Protein AF-A0A0C2F937-F1 (afdb_monomer_lite)

Organism: NCBI:txid51022

Sequence (168 aa):
MLGRSLNRLKWLALILLTGGVALVQMPAGGASKASASADTSDSIVGLLAVLAACFSSGFAGVYFEKILKTTNVSLWMRNLQLAFFSIFGGFLMCWLYDWQAIERDGFLQGYNTIIWIVVALQAYGGLVIALVVKYADNILKGFAVSLSIILSSFISWWFLADFTPSLW

Secondary structure (DSSP, 8-state):
---PPPPHHHHHHHHHHHHHHHHHTS--S------S---HHHHHHHHHHHHHHHHHHHHHHHHHHHHHHH--S-HHHHHHHHHHHHHHHHHHHHHHHHHHHHHHH-TTTT--HHHHHHHHHHHHHHHHHHHHHHHS-HHHHHHHHHHHHHHHHHHIIIII-----TT-

pLDDT: mean 81.18, std 12.81, range [41.47, 95.69]

Structure (mmCIF, N/CA/C/O backbone):
data_AF-A0A0C2F937-F1
#
_entry.id   AF-A0A0C2F937-F1
#
loop_
_atom_site.group_PDB
_atom_site.id
_atom_site.type_symbol
_atom_site.label_atom_id
_atom_site.label_alt_id
_atom_site.label_comp_id
_atom_site.label_asym_id
_atom_site.label_entity_id
_atom_site.label_seq_id
_atom_site.pdbx_PDB_ins_code
_atom_site.Cartn_x
_atom_site.Cartn_y
_atom_site.Cartn_z
_atom_site.occupancy
_atom_site.B_iso_or_equiv
_atom_site.auth_seq_id
_atom_site.auth_comp_id
_atom_site.auth_asym_id
_atom_site.auth_atom_id
_atom_site.pdbx_PDB_model_num
ATOM 1 N N . MET A 1 1 ? -19.151 1.088 8.634 1.00 58.97 1 MET A N 1
ATOM 2 C CA . MET A 1 1 ? -18.616 -0.296 8.619 1.00 58.97 1 MET A CA 1
ATOM 3 C C . MET A 1 1 ? -17.842 -0.706 9.882 1.00 58.97 1 MET A C 1
ATOM 5 O O . MET A 1 1 ? -17.921 -1.883 10.204 1.00 58.97 1 MET A O 1
ATOM 9 N N . LEU A 1 2 ? -17.161 0.201 10.612 1.00 61.75 2 LEU A N 1
ATOM 10 C CA . LEU A 1 2 ? -16.486 -0.101 11.900 1.00 61.75 2 LEU A CA 1
ATOM 11 C C . LEU A 1 2 ? -17.161 0.485 13.166 1.00 61.75 2 LEU A C 1
ATOM 13 O O . LEU A 1 2 ? -16.649 0.306 14.263 1.00 61.75 2 LEU A O 1
ATOM 17 N N . GLY A 1 3 ? -18.287 1.199 13.042 1.00 54.94 3 GLY A N 1
ATOM 18 C CA . GLY A 1 3 ? -19.044 1.715 14.198 1.00 54.94 3 GLY A CA 1
ATOM 19 C C . GLY A 1 3 ? -18.367 2.833 15.006 1.00 54.94 3 GLY A C 1
ATOM 20 O O . GLY A 1 3 ? -18.871 3.204 16.058 1.00 54.94 3 GLY A O 1
ATOM 21 N N . ARG A 1 4 ? -17.240 3.391 14.542 1.00 66.94 4 ARG A N 1
ATOM 22 C CA . ARG A 1 4 ? -16.541 4.478 15.243 1.00 66.94 4 ARG A CA 1
ATOM 23 C C . ARG A 1 4 ? -17.138 5.846 14.924 1.00 66.94 4 ARG A C 1
ATOM 25 O O . ARG A 1 4 ? -17.247 6.212 13.755 1.00 66.94 4 ARG A O 1
ATOM 32 N N . SER A 1 5 ? -17.443 6.622 15.962 1.00 67.81 5 SER A N 1
ATOM 33 C CA . SER A 1 5 ? -17.784 8.039 15.840 1.00 67.81 5 SER A CA 1
ATOM 34 C C . SER A 1 5 ? -16.509 8.890 15.769 1.00 67.81 5 SER A C 1
ATOM 36 O O . SER A 1 5 ? -15.561 8.720 16.541 1.00 67.81 5 SER A O 1
ATOM 38 N N . LEU A 1 6 ? -16.454 9.801 14.798 1.00 73.38 6 LEU A N 1
ATOM 39 C CA . LEU A 1 6 ? -15.352 10.749 14.644 1.00 73.38 6 LEU A CA 1
ATOM 40 C C . LEU A 1 6 ? -15.743 12.079 15.289 1.00 73.38 6 LEU A C 1
ATOM 42 O O . LEU A 1 6 ? -16.748 12.683 14.924 1.00 73.38 6 LEU A O 1
ATOM 46 N N . ASN A 1 7 ? -14.937 12.535 16.249 1.00 84.75 7 ASN A N 1
ATOM 47 C CA . ASN A 1 7 ? -15.103 13.846 16.874 1.00 84.75 7 ASN A CA 1
ATOM 48 C C . ASN A 1 7 ? -14.873 14.969 15.837 1.00 84.75 7 ASN A C 1
ATOM 50 O O . ASN A 1 7 ? -14.085 14.792 14.907 1.00 84.75 7 ASN A O 1
ATOM 54 N N . ARG A 1 8 ? -15.497 16.141 16.014 1.00 81.38 8 ARG A N 1
ATOM 55 C CA . ARG A 1 8 ? -15.391 17.293 15.092 1.00 81.38 8 ARG A CA 1
ATOM 56 C C . ARG A 1 8 ? -13.940 17.733 14.855 1.00 81.38 8 ARG A C 1
ATOM 58 O O . ARG A 1 8 ? -13.569 18.054 13.733 1.00 81.38 8 ARG A O 1
ATOM 65 N N . LEU A 1 9 ? -13.094 17.631 15.880 1.00 81.56 9 LEU A N 1
ATOM 66 C CA . LEU A 1 9 ? -11.646 17.856 15.781 1.00 81.56 9 LEU A CA 1
ATOM 67 C C . LEU A 1 9 ? -10.932 16.865 14.845 1.00 81.56 9 LEU A C 1
ATOM 69 O O . LEU A 1 9 ? -10.034 17.260 14.112 1.00 81.56 9 LEU A O 1
ATOM 73 N N . LYS A 1 10 ? -11.343 15.590 14.822 1.00 79.38 10 LYS A N 1
ATOM 74 C CA . LYS A 1 10 ? -10.764 14.580 13.916 1.00 79.38 10 LYS A CA 1
ATOM 75 C C . LYS A 1 10 ? -11.155 14.847 12.462 1.00 79.38 10 LYS A C 1
ATOM 77 O O . LYS A 1 10 ? -10.343 14.636 11.570 1.00 79.38 10 LYS A O 1
ATOM 82 N N . TRP A 1 11 ? -12.372 15.342 12.239 1.00 84.81 11 TRP A N 1
ATOM 83 C CA . TRP A 1 11 ? -12.826 15.792 10.922 1.00 84.81 11 TRP A CA 1
ATOM 84 C C . TRP A 1 11 ? -12.030 16.996 10.417 1.00 84.81 11 TRP A C 1
ATOM 86 O O . TRP A 1 11 ? -11.560 16.972 9.283 1.00 84.81 11 TRP A O 1
ATOM 96 N N . LEU A 1 12 ? -11.809 18.004 11.268 1.00 85.25 12 LEU A N 1
ATOM 97 C CA . LEU A 1 12 ? -10.959 19.148 10.924 1.00 85.25 12 LEU A CA 1
ATOM 98 C C . LEU A 1 12 ? -9.522 18.716 10.610 1.00 85.25 12 LEU A C 1
ATOM 100 O O . LEU A 1 12 ? -8.975 19.131 9.593 1.00 85.25 12 LEU A O 1
ATOM 104 N N . ALA A 1 13 ? -8.936 17.835 11.427 1.00 83.12 13 ALA A N 1
ATOM 105 C CA . ALA A 1 13 ? -7.596 17.303 11.183 1.00 83.12 13 ALA A CA 1
ATOM 106 C C . ALA A 1 13 ? -7.496 16.551 9.844 1.00 83.12 13 ALA A C 1
ATOM 108 O O . ALA A 1 13 ? -6.485 16.662 9.159 1.00 83.12 13 ALA A O 1
ATOM 109 N N . LEU A 1 14 ? -8.540 15.817 9.447 1.00 83.56 14 LEU A N 1
ATOM 110 C CA . LEU A 1 14 ? -8.572 15.091 8.176 1.00 83.56 14 LEU A CA 1
A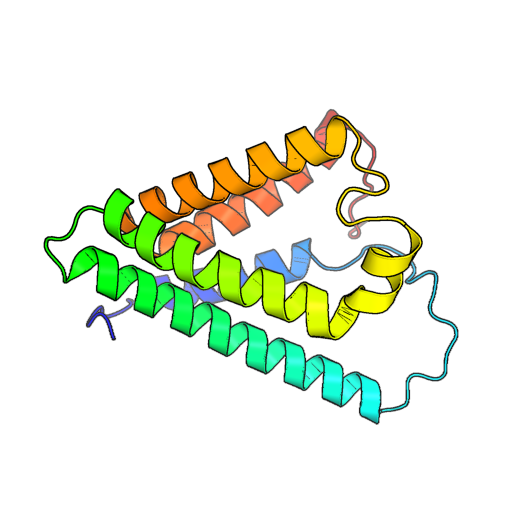TOM 111 C C . LEU A 1 14 ? -8.642 16.037 6.968 1.00 83.56 14 LEU A C 1
ATOM 113 O O . LEU A 1 14 ? -7.937 15.827 5.981 1.00 83.56 14 LEU A O 1
ATOM 117 N N . ILE A 1 15 ? -9.463 17.088 7.049 1.00 86.94 15 ILE A N 1
ATOM 118 C CA . ILE A 1 15 ? -9.557 18.114 5.999 1.00 86.94 15 ILE A CA 1
ATOM 119 C C . ILE A 1 15 ? -8.223 18.852 5.871 1.00 86.94 15 ILE A C 1
ATOM 121 O O . ILE A 1 15 ? -7.703 18.988 4.766 1.00 86.94 15 ILE A O 1
ATOM 125 N N . LEU A 1 16 ? -7.638 19.261 7.001 1.00 85.62 16 LEU A N 1
ATOM 126 C CA . LEU A 1 16 ? -6.340 19.931 7.033 1.00 85.62 16 LEU A CA 1
ATOM 127 C C . LEU A 1 16 ? -5.233 19.046 6.444 1.00 85.62 16 LEU A C 1
ATOM 129 O O . LEU A 1 16 ? -4.440 19.522 5.639 1.00 85.62 16 LEU A O 1
ATOM 133 N N . LEU A 1 17 ? -5.209 17.754 6.792 1.00 82.69 17 LEU A N 1
ATOM 134 C CA . LEU A 1 17 ? -4.266 16.785 6.232 1.00 82.69 17 LEU A CA 1
ATOM 135 C C . LEU A 1 17 ? -4.417 16.670 4.713 1.00 82.69 17 LEU A C 1
ATOM 137 O O . LEU A 1 17 ? -3.424 16.677 3.994 1.00 82.69 17 LEU A O 1
ATOM 141 N N . THR A 1 18 ? -5.657 16.571 4.234 1.00 84.75 18 THR A N 1
ATOM 142 C CA . THR A 1 18 ? -5.957 16.452 2.801 1.00 84.75 18 THR A CA 1
ATOM 143 C C . THR A 1 18 ? -5.480 17.691 2.048 1.00 84.75 18 THR A C 1
ATOM 145 O O . THR A 1 18 ? -4.802 17.561 1.033 1.00 84.75 18 THR A O 1
ATOM 148 N N . GLY A 1 19 ? -5.759 18.884 2.584 1.00 84.88 19 GLY A N 1
ATOM 149 C CA . GLY A 1 19 ? -5.250 20.142 2.042 1.00 84.88 19 GLY A CA 1
ATOM 150 C C . GLY A 1 19 ? -3.721 20.192 2.036 1.00 84.88 19 GLY A C 1
ATOM 151 O O . GLY A 1 19 ? -3.130 20.500 1.009 1.00 84.88 19 GLY A O 1
ATOM 152 N N . GLY A 1 20 ? -3.072 19.813 3.140 1.00 81.75 20 GLY A N 1
ATOM 153 C CA . GLY A 1 20 ? -1.611 19.789 3.245 1.00 81.75 20 GLY A CA 1
ATOM 154 C C . GLY A 1 20 ? -0.944 18.849 2.236 1.00 81.75 20 GLY A C 1
ATOM 155 O O . GLY A 1 20 ? 0.019 19.236 1.582 1.00 81.75 20 GLY A O 1
ATOM 156 N N . VAL A 1 21 ? -1.481 17.640 2.049 1.00 82.00 21 VAL A N 1
ATOM 157 C CA . VAL A 1 21 ? -0.975 16.695 1.038 1.00 82.00 21 VAL A CA 1
ATOM 158 C C . VAL A 1 21 ? -1.204 17.227 -0.373 1.00 82.00 21 VAL A C 1
ATOM 160 O O . VAL A 1 21 ? -0.303 17.135 -1.200 1.00 82.00 21 VAL A O 1
ATOM 163 N N . ALA A 1 22 ? -2.373 17.808 -0.655 1.00 84.06 22 ALA A N 1
ATOM 164 C CA . ALA A 1 22 ? -2.647 18.408 -1.957 1.00 84.06 22 ALA A CA 1
ATOM 165 C C . ALA A 1 22 ? -1.662 19.544 -2.274 1.00 84.06 22 ALA A C 1
ATOM 167 O O . ALA A 1 22 ? -1.159 19.609 -3.390 1.00 84.06 22 ALA A O 1
ATOM 168 N N . LEU A 1 23 ? -1.335 20.386 -1.286 1.00 81.00 23 LEU A N 1
ATOM 169 C CA . LEU A 1 23 ? -0.346 21.455 -1.434 1.00 81.00 23 LEU A CA 1
ATOM 170 C C . LEU A 1 23 ? 1.060 20.915 -1.727 1.00 81.00 23 LEU A C 1
ATOM 172 O O . LEU A 1 23 ? 1.728 21.426 -2.618 1.00 81.00 23 LEU A O 1
ATOM 176 N N . VAL A 1 24 ? 1.499 19.876 -1.011 1.00 78.81 24 VAL A N 1
ATOM 177 C CA . VAL A 1 24 ? 2.843 19.291 -1.187 1.00 78.81 24 VAL A CA 1
ATOM 178 C C . VAL A 1 24 ? 2.978 18.526 -2.502 1.00 78.81 24 VAL A C 1
ATOM 180 O O . VAL A 1 24 ? 4.051 18.515 -3.094 1.00 78.81 24 VAL A O 1
ATOM 183 N N . GLN A 1 25 ? 1.904 17.896 -2.978 1.00 78.06 25 GLN A N 1
ATOM 184 C CA . GLN A 1 25 ? 1.930 17.122 -4.221 1.00 78.06 25 GLN A CA 1
ATOM 185 C C . GLN A 1 25 ? 1.649 17.956 -5.478 1.00 78.06 25 GLN A C 1
ATOM 187 O O . GLN A 1 25 ? 1.586 17.389 -6.569 1.00 78.06 25 GLN A O 1
ATOM 192 N N . MET A 1 26 ? 1.485 19.279 -5.361 1.00 79.00 26 MET A N 1
ATOM 193 C CA . MET A 1 26 ? 1.393 20.144 -6.536 1.00 79.00 26 MET A CA 1
ATOM 194 C C . MET A 1 26 ? 2.750 20.209 -7.261 1.00 79.00 26 MET A C 1
ATOM 196 O O . MET A 1 26 ? 3.743 20.614 -6.653 1.00 79.00 26 MET A O 1
ATOM 200 N N . PRO A 1 27 ? 2.820 19.850 -8.557 1.00 72.50 27 PRO A N 1
ATOM 201 C CA . PRO A 1 27 ? 4.054 19.959 -9.332 1.00 72.50 27 PRO A CA 1
ATOM 202 C C . PRO A 1 27 ? 4.519 21.422 -9.454 1.00 72.50 27 PRO A C 1
ATOM 204 O O . PRO A 1 27 ? 3.723 22.297 -9.784 1.00 72.50 27 PRO A O 1
ATOM 207 N N . ALA A 1 28 ? 5.811 21.682 -9.221 1.00 60.69 28 ALA A N 1
ATOM 208 C CA . ALA A 1 28 ? 6.403 23.028 -9.170 1.00 60.69 28 ALA A CA 1
ATOM 209 C C . ALA A 1 28 ? 6.813 23.629 -10.530 1.00 60.69 28 ALA A C 1
ATOM 211 O O . ALA A 1 28 ? 7.163 24.803 -10.598 1.00 60.69 28 ALA A O 1
ATOM 212 N N . GLY A 1 29 ? 6.804 22.865 -11.623 1.00 51.09 29 GLY A N 1
ATOM 213 C CA . GLY A 1 29 ? 7.319 23.363 -12.895 1.00 51.09 29 GLY A CA 1
ATOM 214 C C . GLY A 1 29 ? 6.947 22.481 -14.075 1.00 51.09 29 GLY A C 1
ATOM 215 O O . GLY A 1 29 ? 7.068 21.264 -13.998 1.00 51.09 29 GLY A O 1
ATOM 216 N N . GLY A 1 30 ? 6.479 23.142 -15.140 1.00 48.97 30 GLY A N 1
ATOM 217 C CA . GLY A 1 30 ? 6.331 22.664 -16.515 1.00 48.97 30 GLY A CA 1
ATOM 218 C C . GLY A 1 30 ? 6.039 21.179 -16.697 1.00 48.97 30 GLY A C 1
ATOM 219 O O . GLY A 1 30 ? 6.965 20.374 -16.779 1.00 48.97 30 GLY A O 1
ATOM 220 N N . ALA A 1 31 ? 4.761 20.854 -16.907 1.00 48.62 31 ALA A N 1
ATOM 221 C CA . ALA A 1 31 ? 4.337 19.626 -17.567 1.00 48.62 31 ALA A CA 1
ATOM 222 C C . ALA A 1 31 ? 4.997 19.541 -18.957 1.00 48.62 31 ALA A C 1
ATOM 224 O O . ALA A 1 31 ? 4.439 19.947 -19.974 1.00 48.62 31 ALA A O 1
ATOM 225 N N . SER A 1 32 ? 6.234 19.062 -19.003 1.00 49.34 32 SER A N 1
ATOM 226 C CA . SER A 1 32 ? 6.919 18.761 -20.242 1.00 49.34 32 SER A CA 1
ATOM 227 C C . SER A 1 32 ? 6.515 17.348 -20.648 1.00 49.34 32 SER A C 1
ATOM 229 O O . SER A 1 32 ? 6.938 16.363 -20.053 1.00 49.34 32 SER A O 1
ATOM 231 N N . LYS A 1 33 ? 5.702 17.319 -21.715 1.00 47.69 33 LYS A N 1
ATOM 232 C CA . LYS A 1 33 ? 5.225 16.185 -22.530 1.00 47.69 33 LYS A CA 1
ATOM 233 C C . LYS A 1 33 ? 3.883 15.552 -22.134 1.00 47.69 33 LYS A C 1
ATOM 235 O O . LYS A 1 33 ? 3.830 14.474 -21.559 1.00 47.69 33 LYS A O 1
ATOM 240 N N . ALA A 1 34 ? 2.816 16.133 -22.678 1.00 42.72 34 ALA A N 1
ATOM 241 C CA . ALA A 1 34 ? 2.116 15.490 -23.791 1.00 42.72 34 ALA A CA 1
ATOM 242 C C . ALA A 1 34 ? 1.551 16.572 -24.721 1.00 42.72 34 ALA A C 1
ATOM 244 O O . ALA A 1 34 ? 0.557 17.229 -24.428 1.00 42.72 34 ALA A O 1
ATOM 245 N N . SER A 1 35 ? 2.230 16.776 -25.846 1.00 48.69 35 SER A N 1
ATOM 246 C CA . SER A 1 35 ? 1.681 17.465 -27.006 1.00 48.69 35 SER A CA 1
ATOM 247 C C . SER A 1 35 ? 0.634 16.540 -27.626 1.00 48.69 35 SER A C 1
ATOM 249 O O . SER A 1 35 ? 0.955 15.708 -28.465 1.00 48.69 35 SER A O 1
ATOM 251 N N . ALA A 1 36 ? -0.601 16.635 -27.167 1.00 46.69 36 ALA A N 1
ATOM 252 C CA . ALA A 1 36 ? -1.776 16.154 -27.870 1.00 46.69 36 ALA A CA 1
ATOM 253 C C . ALA A 1 36 ? -2.939 16.969 -27.321 1.00 46.69 36 ALA A C 1
ATOM 255 O O . ALA A 1 36 ? -3.024 17.188 -26.116 1.00 46.69 36 ALA A O 1
ATOM 256 N N . SER A 1 37 ? -3.778 17.484 -28.206 1.00 47.53 37 SER A N 1
ATOM 257 C CA . SER A 1 37 ? -5.075 18.063 -27.877 1.00 47.53 37 SER A CA 1
ATOM 258 C C . SER A 1 37 ? -5.776 17.205 -26.822 1.00 47.53 37 SER A C 1
ATOM 260 O O . SER A 1 37 ? -6.270 16.129 -27.142 1.00 47.53 37 SER A O 1
ATOM 262 N N . ALA A 1 38 ? -5.766 17.647 -25.562 1.00 56.12 38 ALA A N 1
ATOM 263 C CA . ALA A 1 38 ? -6.531 17.015 -24.502 1.0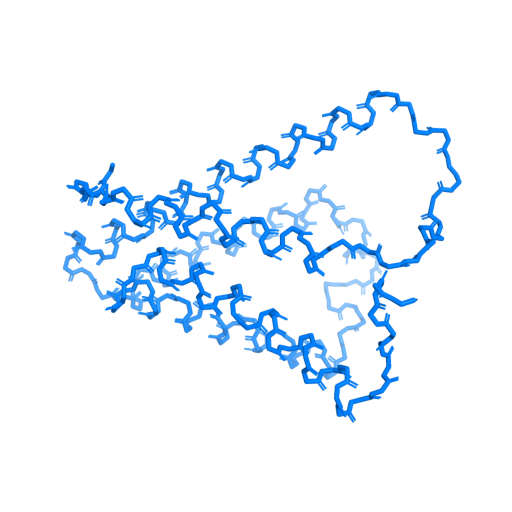0 56.12 38 ALA A CA 1
ATOM 264 C C . ALA A 1 38 ? -8.002 17.307 -24.795 1.00 56.12 38 ALA A C 1
ATOM 266 O O . ALA A 1 38 ? -8.532 18.348 -24.398 1.00 56.12 38 ALA A O 1
ATOM 267 N N . ASP A 1 39 ? -8.641 16.422 -25.555 1.00 60.72 39 ASP A N 1
ATOM 268 C CA . ASP A 1 39 ? -10.081 16.453 -25.725 1.00 60.72 39 ASP A CA 1
ATOM 269 C C . ASP A 1 39 ? -10.717 16.396 -24.333 1.00 60.72 39 ASP A C 1
ATOM 271 O O . ASP A 1 39 ? -10.286 15.649 -23.451 1.00 60.72 39 ASP A O 1
ATOM 275 N N . THR A 1 40 ? -11.750 17.209 -24.105 1.00 68.31 40 THR A N 1
ATOM 276 C CA . THR A 1 40 ? -12.453 17.286 -22.810 1.00 68.31 40 THR A CA 1
ATOM 277 C C . THR A 1 40 ? -12.873 15.898 -22.299 1.00 68.31 40 THR A C 1
ATOM 279 O O . THR A 1 40 ? -12.893 15.661 -21.090 1.00 68.31 40 THR A O 1
ATOM 282 N N . SER A 1 41 ? -13.123 14.959 -23.216 1.00 69.81 41 SER A N 1
ATOM 283 C CA . SER A 1 41 ? -13.398 13.548 -22.945 1.00 69.81 41 SER A CA 1
ATOM 284 C C . SER A 1 41 ? -12.296 12.846 -22.140 1.00 69.81 41 SER A C 1
ATOM 286 O O . SER A 1 41 ? -12.615 12.194 -21.147 1.00 69.81 41 SER A O 1
ATOM 288 N N . ASP A 1 42 ? -11.017 13.022 -22.479 1.00 81.12 42 ASP A N 1
ATOM 289 C CA . ASP A 1 42 ? -9.905 12.333 -21.801 1.00 81.12 42 ASP A CA 1
ATOM 290 C C . ASP A 1 42 ? -9.710 12.844 -20.369 1.00 81.12 42 ASP A C 1
ATOM 292 O O . ASP A 1 42 ? -9.412 12.079 -19.448 1.00 81.12 42 ASP A O 1
ATOM 296 N N . SER A 1 43 ? -9.973 14.135 -20.148 1.00 84.50 43 SER A N 1
ATOM 297 C CA . SER A 1 43 ? -9.929 14.739 -18.812 1.00 84.50 43 SER A CA 1
ATOM 298 C C . SER A 1 43 ? -11.075 14.248 -17.919 1.00 84.50 43 SER A C 1
ATOM 300 O O . SER A 1 43 ? -10.868 13.992 -16.732 1.00 84.50 43 SER A O 1
ATOM 302 N N . ILE A 1 44 ? -12.279 14.066 -18.478 1.00 89.06 44 ILE A N 1
ATOM 303 C CA . ILE A 1 44 ? -13.426 13.502 -17.748 1.00 89.06 44 ILE A CA 1
ATOM 304 C C . ILE A 1 44 ? -13.178 12.028 -17.411 1.00 89.06 44 ILE A C 1
ATOM 306 O O . ILE A 1 44 ? -13.451 11.611 -16.284 1.00 89.06 44 ILE A O 1
ATOM 310 N N . VAL A 1 45 ? -12.623 11.244 -18.342 1.00 89.81 45 VAL A N 1
ATOM 311 C CA . VAL A 1 45 ? -12.267 9.836 -18.098 1.00 89.81 45 VAL A CA 1
ATOM 312 C C . VAL A 1 45 ? -11.209 9.730 -17.000 1.00 89.81 45 VAL A C 1
ATOM 314 O O . VAL A 1 45 ? -11.379 8.938 -16.073 1.00 89.81 45 VAL A O 1
ATOM 317 N N . GLY A 1 46 ? -10.171 10.572 -17.039 1.00 89.44 46 GLY A N 1
ATOM 318 C CA . GLY A 1 46 ? -9.166 10.650 -15.979 1.00 89.44 46 GLY A CA 1
ATOM 319 C C . GLY A 1 46 ? -9.773 10.997 -14.617 1.00 89.44 46 GLY A C 1
ATOM 320 O O . GLY A 1 46 ? -9.504 10.313 -13.629 1.00 89.44 46 GLY A O 1
ATOM 321 N N . LEU A 1 47 ? -10.658 11.999 -14.553 1.00 88.88 47 LEU A N 1
ATOM 322 C CA . LEU A 1 47 ? -11.338 12.381 -13.312 1.00 88.88 47 LEU A CA 1
ATOM 323 C C . LEU A 1 47 ? -12.210 11.244 -12.759 1.00 88.88 47 LEU A C 1
ATOM 325 O O . LEU A 1 47 ? -12.149 10.944 -11.566 1.00 88.88 47 LEU A O 1
ATOM 329 N N . LEU A 1 48 ? -13.001 10.588 -13.613 1.00 92.62 48 LEU A N 1
ATOM 330 C CA . LEU A 1 48 ? -13.834 9.452 -13.218 1.00 92.62 48 LEU A CA 1
ATOM 331 C C . LEU A 1 48 ? -12.988 8.271 -12.731 1.00 92.62 48 LEU A C 1
ATOM 333 O O . LEU A 1 48 ? -13.334 7.657 -11.721 1.00 92.62 48 LEU A O 1
ATOM 337 N N . ALA A 1 49 ? -11.865 7.986 -13.393 1.00 91.38 49 ALA A N 1
ATOM 338 C CA . ALA A 1 49 ? -10.931 6.946 -12.976 1.00 91.38 49 ALA A CA 1
ATOM 339 C C . ALA A 1 49 ? -10.334 7.242 -11.591 1.00 91.38 49 ALA A C 1
ATOM 341 O O . ALA A 1 49 ? -10.308 6.358 -10.733 1.00 91.38 49 ALA A O 1
ATOM 342 N N . VAL A 1 50 ? -9.925 8.490 -11.334 1.00 89.94 50 VAL A N 1
ATOM 343 C CA . VAL A 1 50 ? -9.406 8.919 -10.025 1.00 89.94 50 VAL A CA 1
ATOM 344 C C . VAL A 1 50 ? -10.482 8.799 -8.947 1.00 89.94 50 VAL A C 1
ATOM 346 O O . VAL A 1 50 ? -10.218 8.232 -7.890 1.00 89.94 50 VAL A O 1
ATOM 349 N N . LEU A 1 51 ? -11.710 9.258 -9.210 1.00 91.25 51 LEU A N 1
ATOM 350 C CA . LEU A 1 51 ? -12.820 9.126 -8.261 1.00 91.25 51 LEU A CA 1
ATOM 351 C C . LEU A 1 51 ? -13.108 7.655 -7.937 1.00 91.25 51 LEU A C 1
ATOM 353 O O . LEU A 1 51 ? -13.192 7.291 -6.761 1.00 91.25 51 LEU A O 1
ATOM 357 N N . ALA A 1 52 ? -13.201 6.798 -8.956 1.00 92.62 52 ALA A N 1
ATOM 358 C CA . ALA A 1 52 ? -13.401 5.363 -8.777 1.00 92.62 52 ALA A CA 1
ATOM 359 C C . ALA A 1 52 ? -12.263 4.727 -7.959 1.00 92.62 52 ALA A C 1
ATOM 361 O O . ALA A 1 52 ? -12.524 3.959 -7.028 1.00 92.62 52 ALA A O 1
ATOM 362 N N . ALA A 1 53 ? -11.010 5.096 -8.239 1.00 90.12 53 ALA A N 1
ATOM 363 C CA . ALA A 1 53 ? -9.846 4.641 -7.487 1.00 90.12 53 ALA A CA 1
ATOM 364 C C . ALA A 1 53 ? -9.880 5.111 -6.022 1.00 90.12 53 ALA A C 1
ATOM 366 O O . ALA A 1 53 ? -9.615 4.315 -5.119 1.00 90.12 53 ALA A O 1
ATOM 367 N N . CYS A 1 54 ? -10.264 6.364 -5.754 1.00 89.00 54 CYS A N 1
ATOM 368 C CA . CYS A 1 54 ? -10.396 6.905 -4.400 1.00 89.00 54 CYS A CA 1
ATOM 369 C C . CYS A 1 54 ? -11.462 6.160 -3.585 1.00 89.00 54 CYS A C 1
ATOM 371 O O . CYS A 1 54 ? -11.194 5.753 -2.450 1.00 89.00 54 CYS A O 1
ATOM 373 N N . PHE A 1 55 ? -12.648 5.934 -4.161 1.00 91.00 55 PHE A N 1
ATOM 374 C CA . PHE A 1 55 ? -13.711 5.175 -3.497 1.00 91.00 55 PHE A CA 1
ATOM 375 C C . PHE A 1 55 ? -13.304 3.720 -3.251 1.00 91.00 55 PHE A C 1
ATOM 377 O O . PHE A 1 55 ? -13.466 3.221 -2.135 1.00 91.00 55 PHE A O 1
ATOM 384 N N . SER A 1 56 ? -12.730 3.059 -4.261 1.00 91.62 56 SER A N 1
ATOM 385 C CA . SER A 1 56 ? -12.259 1.675 -4.160 1.00 91.62 56 SER A CA 1
ATOM 386 C C . SER A 1 56 ? -11.179 1.522 -3.085 1.00 91.62 56 SER A C 1
ATOM 388 O O . SER A 1 56 ? -11.297 0.672 -2.203 1.00 91.62 56 SER A O 1
ATOM 390 N N . SER A 1 57 ? -10.178 2.406 -3.075 1.00 87.62 57 SER A N 1
ATOM 391 C CA . SER A 1 57 ? -9.083 2.398 -2.097 1.00 87.62 57 SER A CA 1
ATOM 392 C C . SER A 1 57 ? -9.581 2.625 -0.665 1.00 87.62 57 SER A C 1
ATOM 394 O O . SER A 1 57 ? -9.235 1.871 0.251 1.00 87.62 57 SER A O 1
ATOM 396 N N . GLY A 1 58 ? -10.463 3.613 -0.465 1.00 86.31 58 GLY A N 1
ATOM 397 C CA . GLY A 1 58 ? -11.067 3.892 0.838 1.00 86.31 58 GLY A CA 1
ATOM 398 C C . GLY A 1 58 ? -11.901 2.720 1.359 1.00 86.31 58 GLY A C 1
ATOM 399 O O . GLY A 1 58 ? -11.757 2.318 2.518 1.00 86.31 58 GLY A O 1
ATOM 400 N N . PHE A 1 59 ? -12.733 2.126 0.499 1.00 88.12 59 PHE A N 1
ATOM 401 C CA . PHE A 1 59 ? -13.547 0.964 0.849 1.00 88.12 59 PHE A CA 1
ATOM 402 C C . PHE A 1 59 ? -12.691 -0.270 1.158 1.00 88.12 59 PHE A C 1
ATOM 404 O O . PHE A 1 59 ? -12.875 -0.888 2.209 1.00 88.12 59 PHE A O 1
ATOM 411 N N . ALA A 1 60 ? -11.722 -0.597 0.299 1.00 87.88 60 ALA A N 1
ATOM 412 C CA . ALA A 1 60 ? -10.828 -1.737 0.473 1.00 87.88 60 ALA A CA 1
ATOM 413 C C . ALA A 1 60 ? -10.026 -1.636 1.778 1.00 87.88 60 ALA A C 1
ATOM 415 O O . ALA A 1 60 ? -9.931 -2.618 2.513 1.00 87.88 60 ALA A O 1
ATOM 416 N N . GLY A 1 61 ? -9.519 -0.447 2.122 1.00 85.31 61 GLY A N 1
ATOM 417 C CA . GLY A 1 61 ? -8.797 -0.219 3.377 1.00 85.31 61 GLY A CA 1
ATOM 418 C C . GLY A 1 61 ? -9.661 -0.456 4.620 1.00 85.31 61 GLY A C 1
ATOM 419 O O . GLY A 1 61 ? -9.242 -1.148 5.547 1.00 85.31 61 GLY A O 1
ATOM 420 N N . VAL A 1 62 ? -10.896 0.057 4.628 1.00 86.94 62 VAL A N 1
ATOM 421 C CA . VAL A 1 62 ? -11.844 -0.123 5.745 1.00 86.94 62 VAL A CA 1
ATOM 422 C C . VAL A 1 62 ? -12.333 -1.573 5.838 1.00 86.94 62 VAL A C 1
ATOM 424 O O . VAL A 1 62 ? -12.489 -2.107 6.938 1.00 86.94 62 VAL A O 1
ATOM 427 N N . TYR A 1 63 ? -12.559 -2.233 4.701 1.00 86.44 63 TYR A N 1
ATOM 428 C CA . TYR A 1 63 ? -12.935 -3.644 4.656 1.00 86.44 63 TYR A CA 1
ATOM 429 C C . TYR A 1 63 ? -11.798 -4.548 5.145 1.00 86.44 63 TYR A C 1
ATOM 431 O O . TYR A 1 63 ? -12.032 -5.454 5.946 1.00 86.44 63 TYR A O 1
ATOM 439 N N . PHE A 1 64 ? -10.561 -4.263 4.734 1.00 85.19 64 PHE A N 1
ATOM 440 C CA . PHE A 1 64 ? -9.374 -4.966 5.208 1.00 85.19 64 PHE A CA 1
ATOM 441 C C . PHE A 1 64 ? -9.157 -4.770 6.717 1.00 85.19 64 PHE A C 1
ATOM 443 O O . PHE A 1 64 ? -8.878 -5.720 7.446 1.00 85.19 64 PHE A O 1
ATOM 450 N N . GLU A 1 65 ? -9.374 -3.562 7.232 1.00 85.69 65 GLU A N 1
ATOM 451 C CA . GLU A 1 65 ? -9.352 -3.327 8.675 1.00 85.69 65 GLU A CA 1
ATOM 452 C C . GLU A 1 65 ? -10.433 -4.153 9.397 1.00 85.69 65 GLU A C 1
ATOM 454 O O . GLU A 1 65 ? -10.161 -4.790 10.418 1.00 85.69 65 GLU A O 1
ATOM 459 N N . LYS A 1 66 ? -11.649 -4.210 8.841 1.00 85.38 66 LYS A N 1
ATOM 460 C CA . LYS A 1 66 ? -12.754 -4.997 9.401 1.00 85.38 66 LYS A CA 1
ATOM 461 C C . LYS A 1 66 ? -12.443 -6.499 9.415 1.00 85.38 66 LYS A C 1
ATOM 463 O O . LYS A 1 66 ? -12.634 -7.138 10.446 1.00 85.38 66 LYS A O 1
ATOM 468 N N . ILE A 1 67 ? -11.945 -7.078 8.317 1.00 85.06 67 ILE A N 1
ATOM 469 C CA . ILE A 1 67 ? -11.659 -8.524 8.250 1.00 85.06 67 ILE A CA 1
ATOM 470 C C . ILE A 1 67 ? -10.565 -8.928 9.249 1.00 85.06 67 ILE A C 1
ATOM 472 O O . ILE A 1 67 ? -10.678 -9.986 9.877 1.00 85.06 67 ILE A O 1
ATOM 476 N N . LEU A 1 68 ? -9.552 -8.068 9.434 1.00 81.19 68 LEU A N 1
ATOM 477 C CA . LEU A 1 68 ? -8.462 -8.279 10.386 1.00 81.19 68 LEU A CA 1
ATOM 478 C C . 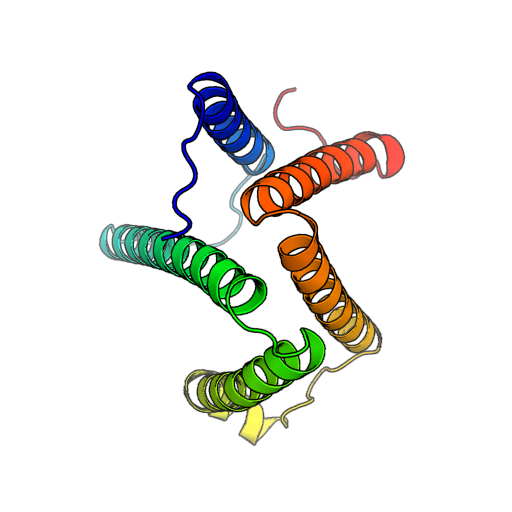LEU A 1 68 ? -8.914 -8.167 11.844 1.00 81.19 68 LEU A C 1
ATOM 480 O O . LEU A 1 68 ? -8.419 -8.915 12.680 1.00 81.19 68 LEU A O 1
ATOM 484 N N . LYS A 1 69 ? -9.827 -7.240 12.158 1.00 83.00 69 LYS A N 1
ATOM 485 C CA . LYS A 1 69 ? -10.253 -6.974 13.543 1.00 83.00 69 LYS A CA 1
ATOM 486 C C . LYS A 1 69 ? -11.447 -7.812 14.004 1.00 83.00 69 LYS A C 1
ATOM 488 O O . LYS A 1 69 ? -11.628 -7.983 15.202 1.00 83.00 69 LYS A O 1
ATOM 493 N N . THR A 1 70 ? -12.268 -8.331 13.090 1.00 80.88 70 THR A N 1
ATOM 494 C CA . THR A 1 70 ? -13.474 -9.109 13.437 1.00 80.88 70 THR A CA 1
ATOM 495 C C . THR A 1 70 ? -13.243 -10.624 13.442 1.00 80.88 70 THR A C 1
ATOM 497 O O . THR A 1 70 ? -14.011 -11.347 14.069 1.00 80.88 70 THR A O 1
ATOM 500 N N . THR A 1 71 ? -12.199 -11.133 12.778 1.00 79.50 71 THR A N 1
ATOM 501 C CA . THR A 1 71 ? -11.947 -12.585 12.714 1.00 79.50 71 THR A CA 1
ATOM 502 C C . THR A 1 71 ? -10.775 -13.005 13.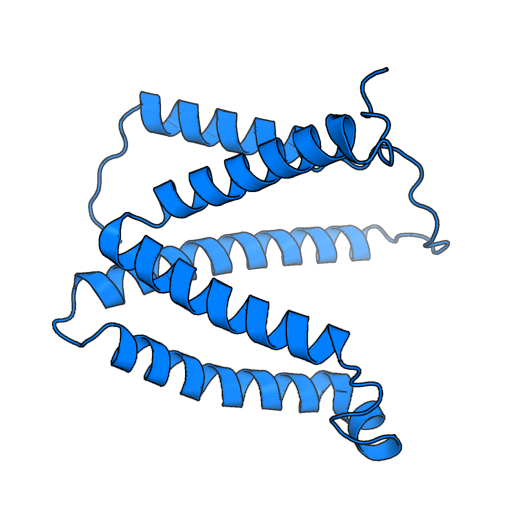602 1.00 79.50 71 THR A C 1
ATOM 504 O O . THR A 1 71 ? -9.723 -12.383 13.546 1.00 79.50 71 THR A O 1
ATOM 507 N N . ASN A 1 72 ? -10.884 -14.144 14.295 1.00 75.31 72 ASN A N 1
ATOM 508 C CA . ASN A 1 72 ? -9.788 -14.779 15.054 1.00 75.31 72 ASN A CA 1
ATOM 509 C C . ASN A 1 72 ? -8.706 -15.466 14.184 1.00 75.31 72 ASN A C 1
ATOM 511 O O . ASN A 1 72 ? -7.917 -16.267 14.677 1.00 75.31 72 ASN A O 1
ATOM 515 N N . VAL A 1 73 ? -8.664 -15.188 12.879 1.00 83.06 73 VAL A N 1
ATOM 516 C CA . VAL A 1 73 ? -7.656 -15.751 11.967 1.00 83.06 73 VAL A CA 1
ATOM 517 C C . VAL A 1 73 ? -6.369 -14.932 12.069 1.00 83.06 73 VAL A C 1
ATOM 519 O O . VAL A 1 73 ? -6.415 -13.707 12.184 1.00 83.06 73 VAL A O 1
ATOM 522 N N . SER A 1 74 ? -5.207 -15.588 12.000 1.00 85.12 74 SER A N 1
ATOM 523 C CA . SER A 1 74 ? -3.920 -14.891 12.057 1.00 85.12 74 SER A CA 1
ATOM 524 C C . SER A 1 74 ? -3.757 -13.897 10.896 1.00 85.12 74 SER A C 1
ATOM 526 O O . SER A 1 74 ? -4.197 -14.141 9.769 1.00 85.12 74 SER A O 1
ATOM 528 N N . LEU A 1 75 ? -3.087 -12.769 11.161 1.00 83.81 75 LEU A N 1
ATOM 529 C CA . LEU A 1 75 ? -2.805 -11.749 10.140 1.00 83.81 75 LEU A CA 1
ATOM 530 C C . LEU A 1 75 ? -2.062 -12.351 8.952 1.00 83.81 75 LEU A C 1
ATOM 532 O O . LEU A 1 75 ? -2.401 -12.063 7.810 1.00 83.81 75 LEU A O 1
ATOM 536 N N . TRP A 1 76 ? -1.082 -13.210 9.226 1.00 86.00 76 TRP A N 1
ATOM 537 C CA . TRP A 1 76 ? -0.276 -13.870 8.207 1.00 86.00 76 TRP A CA 1
ATOM 538 C C . TRP A 1 76 ? -1.127 -14.741 7.286 1.00 86.00 76 TRP A C 1
ATOM 540 O O . TRP A 1 76 ? -0.959 -14.679 6.074 1.00 86.00 76 TRP A O 1
ATOM 550 N N . MET A 1 77 ? -2.101 -15.474 7.836 1.00 86.25 77 MET A N 1
ATOM 551 C CA . MET A 1 77 ? -3.010 -16.294 7.035 1.00 86.25 77 MET A CA 1
ATOM 552 C C . MET A 1 77 ? -3.943 -15.432 6.178 1.00 86.25 77 MET A C 1
ATOM 554 O O . MET A 1 77 ? -4.174 -15.745 5.014 1.00 86.25 77 MET A O 1
ATOM 558 N N . ARG A 1 78 ? -4.443 -14.309 6.715 1.00 85.12 78 ARG A N 1
ATOM 559 C CA . ARG A 1 78 ? -5.223 -13.339 5.926 1.00 85.12 78 ARG A CA 1
ATOM 560 C C . ARG A 1 78 ? -4.392 -12.713 4.812 1.00 85.12 78 ARG A C 1
ATOM 562 O O . ARG A 1 78 ? -4.872 -12.611 3.688 1.00 85.12 78 ARG A O 1
ATOM 569 N N . ASN A 1 79 ? -3.152 -12.336 5.105 1.00 87.81 79 ASN A N 1
ATOM 570 C CA . ASN A 1 79 ? -2.250 -11.767 4.114 1.00 87.81 79 ASN A CA 1
ATOM 571 C C . ASN A 1 79 ? -1.879 -12.792 3.034 1.00 87.81 79 ASN A C 1
ATOM 573 O O . ASN A 1 79 ? -1.813 -12.433 1.867 1.00 87.81 79 ASN A O 1
ATOM 577 N N . LEU A 1 80 ? -1.721 -14.069 3.396 1.00 89.56 80 LEU A N 1
ATOM 578 C CA . LEU A 1 80 ? -1.494 -15.157 2.445 1.00 89.56 80 LEU A CA 1
ATOM 579 C C . LEU A 1 80 ? -2.713 -15.394 1.543 1.00 89.56 80 LEU A C 1
ATOM 581 O O . LEU A 1 80 ? -2.556 -15.510 0.333 1.00 89.56 80 LEU A O 1
ATOM 585 N N . GLN A 1 81 ? -3.926 -15.417 2.108 1.00 90.00 81 GLN A N 1
ATOM 586 C CA . GLN A 1 81 ? -5.170 -15.523 1.332 1.00 90.00 81 GLN A CA 1
ATOM 587 C C . GLN A 1 81 ? -5.298 -14.373 0.328 1.00 90.00 81 GLN A C 1
ATOM 589 O O . GLN A 1 81 ? -5.617 -14.599 -0.835 1.00 90.00 81 GLN A O 1
ATOM 594 N N . LEU A 1 82 ? -5.018 -13.143 0.763 1.00 88.12 82 LEU A N 1
ATOM 595 C CA . LEU A 1 82 ? -5.048 -11.974 -0.112 1.00 88.12 82 LEU A CA 1
ATOM 596 C C . LEU A 1 82 ? -3.952 -12.035 -1.175 1.00 88.12 82 LEU A C 1
ATOM 598 O O . LEU A 1 82 ? -4.247 -11.800 -2.338 1.00 88.12 82 LEU A O 1
ATOM 602 N N . ALA A 1 83 ? -2.724 -12.407 -0.808 1.00 90.44 83 ALA A N 1
ATOM 603 C CA . ALA A 1 83 ? -1.623 -12.569 -1.753 1.00 90.44 83 ALA A CA 1
ATOM 604 C C . ALA A 1 83 ? -1.942 -13.622 -2.821 1.00 90.44 83 ALA A C 1
ATOM 606 O O . ALA A 1 83 ? -1.670 -13.395 -3.995 1.00 90.44 83 ALA A O 1
ATOM 607 N N . PHE A 1 84 ? -2.580 -14.729 -2.434 1.00 92.00 84 PHE A N 1
ATOM 608 C CA . PHE A 1 84 ? -3.021 -15.760 -3.368 1.00 92.00 84 PHE A CA 1
ATOM 609 C C . PHE A 1 84 ? -3.963 -15.185 -4.433 1.00 92.00 84 PHE A C 1
ATOM 611 O O . PHE A 1 84 ? -3.697 -15.335 -5.622 1.00 92.00 84 PHE A O 1
ATOM 618 N N . PHE A 1 85 ? -5.007 -14.451 -4.034 1.00 90.50 85 PHE A N 1
ATOM 619 C CA . PHE A 1 85 ? -5.904 -13.800 -4.998 1.00 90.50 85 PHE A CA 1
ATOM 620 C C . PHE A 1 85 ? -5.213 -12.687 -5.801 1.00 90.50 85 PHE A C 1
ATOM 622 O O . PHE A 1 85 ? -5.485 -12.538 -6.993 1.00 90.50 85 PHE A O 1
ATOM 629 N N . SER A 1 86 ? -4.290 -11.942 -5.190 1.00 90.44 86 SER A N 1
ATOM 630 C CA . SER A 1 86 ? -3.513 -10.904 -5.875 1.00 90.44 86 SER A CA 1
ATOM 631 C C . SER A 1 86 ? -2.605 -11.467 -6.967 1.00 90.44 86 SER A C 1
ATOM 633 O O . SER A 1 86 ? -2.432 -10.802 -7.981 1.00 90.44 86 SER A O 1
ATOM 635 N N . ILE A 1 87 ? -2.056 -12.677 -6.808 1.00 93.31 87 ILE A N 1
ATOM 636 C CA . ILE A 1 87 ? -1.249 -13.330 -7.854 1.00 93.31 87 ILE A CA 1
ATOM 637 C C . ILE A 1 87 ? -2.105 -13.594 -9.096 1.00 93.31 87 ILE A C 1
ATOM 639 O O . ILE A 1 87 ? -1.692 -13.250 -10.200 1.00 93.31 87 ILE A O 1
ATOM 643 N N . PHE A 1 88 ? -3.316 -14.135 -8.923 1.00 93.81 88 PHE A N 1
ATOM 644 C CA . PHE A 1 88 ? -4.240 -14.347 -10.042 1.00 93.81 88 PHE A CA 1
ATOM 645 C C . PHE A 1 88 ? -4.634 -13.031 -10.715 1.00 93.81 88 PHE A C 1
ATOM 647 O O . PHE A 1 88 ? -4.605 -12.941 -11.940 1.00 93.81 88 PHE A O 1
ATOM 654 N N . GLY A 1 89 ? -4.961 -12.003 -9.926 1.00 91.44 89 GLY A N 1
ATOM 655 C CA . GLY A 1 89 ? -5.283 -10.677 -10.456 1.00 91.44 89 GLY A CA 1
ATOM 656 C C . GLY A 1 89 ? -4.111 -10.036 -11.205 1.00 91.44 89 GLY A C 1
ATOM 657 O O . GLY A 1 89 ? -4.303 -9.498 -12.290 1.00 91.44 89 GLY A O 1
ATOM 658 N N . GLY A 1 90 ? -2.895 -10.142 -10.666 1.00 90.38 90 GLY A N 1
ATOM 659 C CA . GLY A 1 90 ? -1.678 -9.636 -11.299 1.00 90.38 90 GLY A CA 1
ATOM 660 C C . GLY A 1 90 ? -1.376 -10.347 -12.614 1.00 90.38 90 GLY A C 1
ATOM 661 O O . GLY A 1 90 ? -1.120 -9.690 -13.617 1.00 90.38 90 GLY A O 1
ATOM 662 N N . PHE A 1 91 ? -1.494 -11.676 -12.645 1.00 90.25 91 PHE A N 1
ATOM 663 C CA . PHE A 1 91 ? -1.286 -12.449 -13.868 1.00 90.25 91 PHE A CA 1
ATOM 664 C C . PHE A 1 91 ? -2.340 -12.133 -14.936 1.00 90.25 91 PHE A C 1
ATOM 666 O O . PHE A 1 91 ? -2.005 -11.972 -16.107 1.00 90.25 91 PHE A O 1
ATOM 673 N N . LEU A 1 92 ? -3.606 -11.983 -14.534 1.00 93.19 92 LEU A N 1
ATOM 674 C CA . LEU A 1 92 ? -4.677 -11.558 -15.434 1.00 93.19 92 LEU A CA 1
ATOM 675 C C . LEU A 1 92 ? -4.407 -10.161 -16.009 1.00 93.19 92 LEU A C 1
ATOM 677 O O . LEU A 1 92 ? -4.624 -9.945 -17.196 1.00 93.19 92 LEU A O 1
ATOM 681 N N . MET A 1 93 ? -3.904 -9.229 -15.195 1.00 88.44 93 MET A N 1
ATOM 682 C CA . MET A 1 93 ? -3.537 -7.886 -15.652 1.00 88.44 93 MET A CA 1
ATOM 683 C C . MET A 1 93 ? -2.402 -7.936 -16.683 1.00 88.44 93 MET A C 1
ATOM 685 O O . MET A 1 93 ? -2.524 -7.336 -17.749 1.00 88.44 93 MET A O 1
ATOM 689 N N . CYS A 1 94 ? -1.347 -8.711 -16.409 1.00 89.62 94 CYS A N 1
ATOM 690 C CA . CYS A 1 94 ? -0.247 -8.929 -17.349 1.00 89.62 94 CYS A CA 1
ATOM 691 C C . CYS A 1 94 ? -0.729 -9.555 -18.665 1.00 89.62 94 CYS A C 1
ATOM 693 O O . CYS A 1 94 ? -0.263 -9.167 -19.730 1.00 89.62 94 CYS A O 1
ATOM 695 N N . TRP A 1 95 ? -1.683 -10.490 -18.613 1.00 87.88 95 TRP A N 1
ATOM 696 C CA . TRP A 1 95 ? -2.287 -11.053 -19.822 1.00 87.88 95 TRP A CA 1
ATOM 697 C C . TRP A 1 95 ? -3.065 -9.978 -20.593 1.00 87.88 95 TRP A C 1
ATOM 699 O O . TRP A 1 95 ? -2.829 -9.776 -21.780 1.00 87.88 95 TRP A O 1
ATOM 709 N N . LEU A 1 96 ? -3.983 -9.263 -19.945 1.00 91.44 96 LEU A N 1
ATOM 710 C CA . LEU A 1 96 ? -4.881 -8.342 -20.646 1.00 91.44 96 LEU A CA 1
ATOM 711 C C . LEU A 1 96 ? -4.165 -7.138 -21.272 1.00 91.44 96 LEU A C 1
ATOM 713 O O . LEU A 1 96 ? -4.582 -6.696 -22.341 1.00 91.44 96 LEU A O 1
ATOM 717 N N . TYR A 1 97 ? -3.119 -6.614 -20.626 1.00 88.25 97 TYR A N 1
ATOM 718 C CA . TYR A 1 97 ? -2.469 -5.370 -21.052 1.00 88.25 97 TYR A CA 1
ATOM 719 C C . TYR A 1 97 ? -1.078 -5.570 -21.663 1.00 88.25 97 TYR A C 1
ATOM 721 O O . TYR A 1 97 ? -0.753 -4.895 -22.637 1.00 88.25 97 TYR A O 1
ATOM 729 N N . ASP A 1 98 ? -0.284 -6.519 -21.159 1.00 89.12 98 ASP A N 1
ATOM 730 C CA . ASP A 1 98 ? 1.153 -6.610 -21.466 1.00 89.12 98 ASP A CA 1
ATOM 731 C C . ASP A 1 98 ? 1.556 -7.900 -22.208 1.00 89.12 98 ASP A C 1
ATOM 733 O O . ASP A 1 98 ? 2.743 -8.132 -22.447 1.00 89.12 98 ASP A O 1
ATOM 737 N N . TRP A 1 99 ? 0.597 -8.743 -22.622 1.00 87.94 99 TRP A N 1
ATOM 738 C CA . TRP A 1 99 ? 0.884 -10.055 -23.228 1.00 87.94 99 TRP A CA 1
ATOM 739 C C . TRP A 1 99 ? 1.845 -9.982 -24.422 1.00 87.94 99 TRP A C 1
ATOM 741 O O . TRP A 1 99 ? 2.784 -10.770 -24.508 1.00 87.94 99 TRP A O 1
ATOM 751 N N . GLN A 1 100 ? 1.655 -9.009 -25.317 1.00 86.00 100 GLN A N 1
ATOM 752 C CA . GLN A 1 100 ? 2.489 -8.858 -26.515 1.00 86.00 100 GLN A CA 1
ATOM 753 C C . GLN A 1 100 ? 3.955 -8.538 -26.187 1.00 86.00 100 GLN A C 1
ATOM 755 O O . GLN A 1 100 ? 4.852 -8.985 -26.901 1.00 86.00 100 GLN A O 1
ATOM 760 N N . ALA A 1 101 ? 4.200 -7.772 -25.120 1.00 84.44 101 ALA A N 1
ATOM 761 C CA . ALA A 1 101 ? 5.550 -7.466 -24.655 1.00 84.44 101 ALA A CA 1
ATOM 762 C C . ALA A 1 101 ? 6.184 -8.695 -23.985 1.00 84.44 101 ALA A C 1
ATOM 764 O O . ALA A 1 101 ? 7.330 -9.043 -24.261 1.00 84.44 101 ALA A O 1
ATOM 765 N N . ILE A 1 102 ? 5.405 -9.416 -23.173 1.00 88.44 102 ILE A N 1
ATOM 766 C CA . ILE A 1 102 ? 5.858 -10.626 -22.474 1.00 88.44 102 ILE A CA 1
ATOM 767 C C . ILE A 1 102 ? 6.219 -11.748 -23.457 1.00 88.44 102 ILE A C 1
ATOM 769 O O . ILE A 1 102 ? 7.207 -12.446 -23.241 1.00 88.44 102 ILE A O 1
ATOM 773 N N . GLU A 1 103 ? 5.447 -11.934 -24.529 1.00 88.38 103 GLU A N 1
ATOM 774 C CA . GLU A 1 103 ? 5.695 -12.976 -25.535 1.00 88.38 103 GLU A CA 1
ATOM 775 C C . GLU A 1 103 ? 6.969 -12.712 -26.347 1.00 88.38 103 GLU A C 1
ATOM 777 O O . GLU A 1 103 ? 7.708 -13.644 -26.665 1.00 88.38 103 GLU A O 1
ATOM 782 N N . ARG A 1 104 ? 7.244 -11.443 -26.670 1.00 86.31 104 ARG A N 1
ATOM 783 C CA . ARG A 1 104 ? 8.406 -11.062 -27.481 1.00 86.31 104 ARG A CA 1
ATOM 784 C C . ARG A 1 104 ? 9.713 -11.121 -26.717 1.00 86.31 104 ARG A C 1
ATOM 786 O O . ARG A 1 104 ? 10.707 -11.598 -27.258 1.00 86.31 104 ARG A O 1
ATOM 793 N N . ASP A 1 105 ? 9.707 -10.633 -25.486 1.00 85.56 105 ASP A N 1
ATOM 794 C CA . ASP A 1 105 ? 10.943 -10.359 -24.770 1.00 85.56 105 ASP A CA 1
ATOM 795 C C . ASP A 1 105 ? 11.094 -11.130 -23.447 1.00 85.56 105 ASP A C 1
ATOM 797 O O . ASP A 1 105 ? 12.159 -11.130 -22.822 1.00 85.56 105 ASP A O 1
ATOM 801 N N . GLY A 1 106 ? 10.042 -11.836 -23.034 1.00 85.19 106 GLY A N 1
ATOM 802 C CA . GLY A 1 106 ? 9.994 -12.604 -21.799 1.00 85.19 106 GLY A CA 1
ATOM 803 C C . GLY A 1 106 ? 9.524 -11.790 -20.591 1.00 85.19 106 GLY A C 1
ATOM 804 O O . GLY A 1 106 ? 9.692 -10.579 -20.494 1.00 85.19 106 GL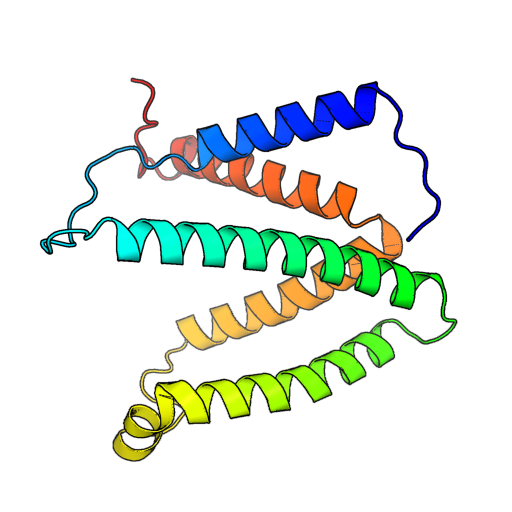Y A O 1
ATOM 805 N N . PHE A 1 107 ? 8.954 -12.488 -19.607 1.00 84.62 107 PHE A N 1
ATOM 806 C CA . PHE A 1 107 ? 8.329 -11.877 -18.425 1.00 84.62 107 PHE A CA 1
ATOM 807 C C . PHE A 1 107 ? 9.288 -11.046 -17.551 1.00 84.62 107 PHE A C 1
ATOM 809 O O . PHE A 1 107 ? 8.877 -10.079 -16.921 1.00 84.62 107 PHE A O 1
ATOM 816 N N . LEU A 1 108 ? 10.567 -11.428 -17.491 1.00 87.00 108 LEU A N 1
ATOM 817 C CA . LEU A 1 108 ? 11.587 -10.776 -16.656 1.00 87.00 108 LEU A CA 1
ATOM 818 C C . LEU A 1 108 ? 12.534 -9.888 -17.473 1.00 87.00 108 LEU A C 1
ATOM 820 O O . LEU A 1 108 ? 13.665 -9.633 -17.049 1.00 87.00 108 LEU A O 1
ATOM 824 N N . GLN A 1 109 ? 12.115 -9.432 -18.653 1.00 85.19 109 GLN A N 1
ATOM 825 C CA . GLN A 1 109 ? 12.950 -8.558 -19.463 1.00 85.19 109 GLN A CA 1
ATOM 826 C C . GLN A 1 109 ? 13.288 -7.269 -18.699 1.00 85.19 109 GLN A C 1
ATOM 828 O O . GLN A 1 109 ? 12.429 -6.627 -18.099 1.00 85.19 109 GLN A O 1
ATOM 833 N N . GLY A 1 110 ? 14.567 -6.887 -18.709 1.00 85.06 110 GLY A N 1
ATOM 834 C CA . GLY A 1 110 ? 15.024 -5.636 -18.101 1.00 85.06 110 GLY A CA 1
ATOM 835 C C . GLY A 1 110 ? 15.089 -5.649 -16.571 1.00 85.06 110 GLY A C 1
ATOM 836 O O . GLY A 1 110 ? 15.434 -4.623 -15.986 1.00 85.06 110 GLY A O 1
ATOM 837 N N . TYR A 1 111 ? 14.823 -6.786 -15.910 1.00 88.94 111 TYR A N 1
ATOM 838 C CA . TYR A 1 111 ? 14.995 -6.914 -14.462 1.00 88.94 111 TYR A CA 1
ATOM 839 C C . TYR A 1 111 ? 16.466 -6.743 -14.066 1.00 88.94 111 TYR A C 1
ATOM 841 O O . TYR A 1 111 ? 17.307 -7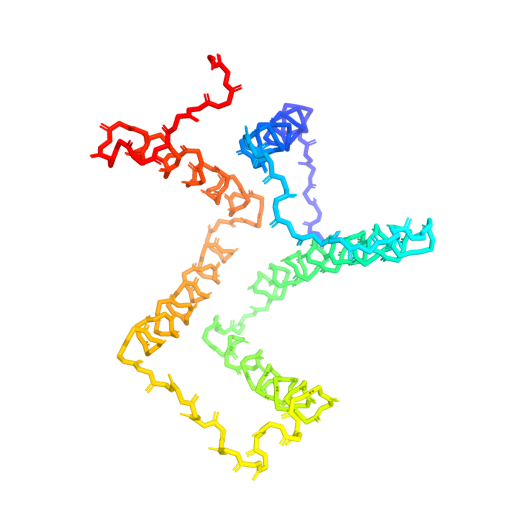.605 -14.310 1.00 88.94 111 TYR A O 1
ATOM 849 N N . ASN A 1 112 ? 16.765 -5.626 -13.409 1.00 92.25 112 ASN A N 1
ATOM 850 C CA . ASN A 1 112 ? 18.077 -5.310 -12.857 1.00 92.25 112 ASN A CA 1
ATOM 851 C C . ASN A 1 112 ? 18.044 -5.391 -11.316 1.00 92.25 112 ASN A C 1
ATOM 853 O O . ASN A 1 112 ? 16.972 -5.455 -10.710 1.00 92.25 112 ASN A O 1
ATOM 857 N N . THR A 1 113 ? 19.201 -5.344 -10.655 1.00 93.50 113 THR A N 1
ATOM 858 C CA . THR A 1 113 ? 19.327 -5.425 -9.186 1.00 93.50 113 THR A CA 1
ATOM 859 C C . THR A 1 113 ? 18.465 -4.383 -8.467 1.00 93.50 113 THR A C 1
ATOM 861 O O . THR A 1 113 ? 17.856 -4.682 -7.443 1.00 93.50 113 THR A O 1
ATOM 864 N N . ILE A 1 114 ? 18.340 -3.177 -9.030 1.00 94.31 114 ILE A N 1
ATOM 865 C CA . ILE A 1 114 ? 17.488 -2.112 -8.478 1.00 94.31 114 ILE A CA 1
ATOM 866 C C . ILE A 1 114 ? 16.012 -2.534 -8.458 1.00 94.31 114 ILE A C 1
ATOM 868 O O . ILE A 1 114 ? 15.330 -2.303 -7.464 1.00 94.31 114 ILE A O 1
ATOM 872 N N . ILE A 1 115 ? 15.519 -3.201 -9.505 1.00 93.00 115 ILE A N 1
ATOM 873 C CA . ILE A 1 115 ? 14.125 -3.665 -9.572 1.00 93.00 115 ILE A CA 1
ATOM 874 C C . ILE A 1 115 ? 13.876 -4.726 -8.500 1.00 93.00 115 ILE A C 1
ATOM 876 O O . ILE A 1 115 ? 12.869 -4.660 -7.801 1.00 93.00 115 ILE A O 1
ATOM 880 N N . TRP A 1 116 ? 14.821 -5.647 -8.291 1.00 92.81 116 TRP A N 1
ATOM 881 C CA . TRP A 1 116 ? 14.739 -6.618 -7.196 1.00 92.81 116 TRP A CA 1
ATOM 882 C C . TRP A 1 116 ? 14.682 -5.950 -5.819 1.00 92.81 116 TRP A C 1
ATOM 884 O O . TRP A 1 116 ? 13.879 -6.356 -4.978 1.00 92.81 116 TRP A O 1
ATOM 894 N N . ILE A 1 117 ? 15.472 -4.894 -5.604 1.00 95.69 117 ILE A N 1
ATOM 895 C CA . ILE A 1 117 ? 15.423 -4.099 -4.370 1.00 95.69 117 ILE A CA 1
ATOM 896 C C . ILE A 1 117 ? 14.052 -3.427 -4.212 1.00 95.69 117 ILE A C 1
ATOM 898 O O . ILE A 1 117 ? 13.467 -3.499 -3.134 1.00 95.69 117 ILE A O 1
ATOM 902 N N . VAL A 1 118 ? 13.506 -2.822 -5.272 1.00 93.81 118 VAL A N 1
ATOM 903 C CA . VAL A 1 118 ? 12.181 -2.179 -5.242 1.00 93.81 118 VAL A CA 1
ATOM 904 C C . VAL A 1 118 ? 11.078 -3.198 -4.951 1.00 93.81 118 VAL A C 1
ATOM 906 O O . VAL A 1 118 ? 10.225 -2.939 -4.106 1.00 93.81 118 VAL A O 1
ATOM 909 N N . VAL A 1 119 ? 11.112 -4.380 -5.573 1.00 94.00 119 VAL A N 1
ATOM 910 C CA . VAL A 1 119 ? 10.148 -5.462 -5.313 1.00 94.00 119 VAL A CA 1
ATOM 911 C C . VAL A 1 119 ? 10.223 -5.917 -3.854 1.00 94.00 119 VAL A C 1
ATOM 913 O O . VAL A 1 119 ? 9.188 -6.035 -3.195 1.00 94.00 119 VAL A O 1
ATOM 916 N N . ALA A 1 120 ? 11.430 -6.122 -3.320 1.00 95.00 120 ALA A N 1
ATOM 917 C CA . ALA A 1 120 ? 11.624 -6.500 -1.922 1.00 95.00 120 ALA A CA 1
ATOM 918 C C . ALA A 1 120 ? 11.119 -5.411 -0.958 1.00 95.00 120 ALA A C 1
ATOM 920 O O . ALA A 1 120 ? 10.428 -5.717 0.017 1.00 95.00 120 ALA A O 1
ATOM 921 N N . LEU A 1 121 ? 11.403 -4.140 -1.257 1.00 93.44 121 LEU A N 1
ATOM 922 C CA . LEU A 1 121 ? 10.944 -2.999 -0.469 1.00 93.44 121 LEU A CA 1
ATOM 923 C C . LEU A 1 121 ? 9.417 -2.872 -0.496 1.00 93.44 121 LEU A C 1
ATOM 925 O O . LEU A 1 121 ? 8.806 -2.656 0.549 1.00 93.44 121 LEU A O 1
ATOM 929 N N . GLN A 1 122 ? 8.790 -3.062 -1.659 1.00 92.06 122 GLN A N 1
ATOM 930 C CA . GLN A 1 122 ? 7.338 -3.002 -1.820 1.00 92.06 122 GLN A CA 1
ATOM 931 C C . GLN A 1 122 ? 6.645 -4.140 -1.059 1.00 92.06 122 GLN A C 1
ATOM 933 O O . GLN A 1 122 ? 5.648 -3.914 -0.368 1.00 92.06 122 GLN A O 1
ATOM 938 N N . ALA A 1 123 ? 7.195 -5.357 -1.133 1.00 91.69 123 ALA A N 1
ATOM 939 C CA . ALA A 1 123 ? 6.696 -6.510 -0.390 1.00 91.69 123 ALA A CA 1
ATOM 940 C C . ALA A 1 123 ? 6.797 -6.286 1.128 1.00 91.69 123 ALA A C 1
ATOM 942 O O . ALA A 1 123 ? 5.818 -6.477 1.854 1.00 91.69 123 ALA A O 1
ATOM 943 N N . TYR A 1 124 ? 7.951 -5.811 1.604 1.00 93.00 124 TYR A N 1
ATOM 944 C CA . TYR A 1 124 ? 8.152 -5.456 3.007 1.00 93.00 124 TYR A CA 1
ATOM 945 C C . TYR A 1 124 ? 7.200 -4.335 3.455 1.00 93.00 124 TYR A C 1
ATOM 947 O O . TYR A 1 124 ? 6.526 -4.467 4.478 1.00 93.00 124 TYR A O 1
ATOM 955 N N . GLY A 1 125 ? 7.068 -3.268 2.663 1.00 90.69 125 GLY A N 1
ATOM 956 C CA . GLY A 1 125 ? 6.155 -2.157 2.926 1.00 90.69 125 GLY A CA 1
ATOM 957 C C . GLY A 1 125 ? 4.697 -2.607 3.042 1.00 90.69 125 GLY A C 1
ATOM 958 O O . GLY A 1 125 ? 3.992 -2.181 3.956 1.00 90.69 125 GLY A O 1
ATOM 959 N N . GLY A 1 126 ? 4.256 -3.535 2.186 1.00 90.00 126 GLY A N 1
ATOM 960 C CA . GLY A 1 126 ? 2.928 -4.147 2.265 1.00 90.00 126 GLY A CA 1
ATOM 961 C C . GLY A 1 126 ? 2.683 -4.893 3.583 1.00 90.00 126 GLY A C 1
ATOM 962 O O . GLY A 1 126 ? 1.631 -4.720 4.205 1.00 90.00 126 GLY A O 1
ATOM 963 N N . LEU A 1 127 ? 3.671 -5.660 4.059 1.00 90.50 127 LEU A N 1
ATOM 964 C CA . LEU A 1 127 ? 3.602 -6.344 5.357 1.00 90.50 127 LEU A CA 1
ATOM 965 C C . LEU A 1 127 ? 3.549 -5.353 6.526 1.00 90.50 127 LEU A C 1
ATOM 967 O O . LEU A 1 127 ? 2.718 -5.505 7.425 1.00 90.50 127 LEU A O 1
ATOM 971 N N . VAL A 1 128 ? 4.385 -4.311 6.499 1.00 90.38 128 VAL A N 1
ATOM 972 C CA . VAL A 1 128 ? 4.384 -3.248 7.517 1.00 90.38 128 VAL A CA 1
ATOM 973 C C . VAL A 1 128 ? 3.031 -2.541 7.552 1.00 90.38 128 VAL A C 1
ATOM 975 O O . VAL A 1 128 ? 2.457 -2.362 8.624 1.00 90.38 128 VAL A O 1
ATOM 978 N N . ILE A 1 129 ? 2.462 -2.210 6.391 1.00 88.12 129 ILE A N 1
ATOM 979 C CA . ILE A 1 129 ? 1.126 -1.617 6.280 1.00 88.12 129 ILE A CA 1
ATOM 980 C C . ILE A 1 129 ? 0.063 -2.521 6.915 1.00 88.12 129 ILE A C 1
ATOM 982 O O . ILE A 1 129 ? -0.791 -2.025 7.653 1.00 88.12 129 ILE A O 1
ATOM 986 N N . ALA A 1 130 ? 0.106 -3.833 6.667 1.00 86.25 130 ALA A N 1
ATOM 987 C CA . ALA A 1 130 ? -0.838 -4.772 7.268 1.00 86.25 130 ALA A CA 1
ATOM 988 C C . ALA A 1 130 ? -0.731 -4.795 8.802 1.00 86.25 130 ALA A C 1
ATOM 990 O O . ALA A 1 130 ? -1.751 -4.803 9.497 1.00 86.25 130 ALA A O 1
ATOM 991 N N . LEU A 1 131 ? 0.492 -4.746 9.340 1.00 86.81 131 LEU A N 1
ATOM 992 C CA . LEU A 1 131 ? 0.736 -4.651 10.781 1.00 86.81 131 LEU A CA 1
ATOM 993 C C . LEU A 1 131 ? 0.208 -3.330 11.357 1.00 86.81 131 LEU A C 1
ATOM 995 O O . LEU A 1 131 ? -0.491 -3.353 12.370 1.00 86.81 131 LEU A O 1
ATOM 999 N N . VAL A 1 132 ? 0.465 -2.197 10.695 1.00 86.81 132 VAL A N 1
ATOM 1000 C CA . VAL A 1 132 ? -0.046 -0.880 11.113 1.00 86.81 132 VAL A CA 1
ATOM 1001 C C . VAL A 1 132 ? -1.573 -0.877 11.154 1.00 86.81 132 VAL A C 1
ATOM 1003 O O . VAL A 1 132 ? -2.151 -0.405 12.127 1.00 86.81 132 VAL A O 1
ATOM 1006 N N . VAL A 1 133 ? -2.251 -1.448 10.155 1.00 85.06 133 VAL A N 1
ATOM 1007 C CA . VAL A 1 133 ? -3.725 -1.512 10.144 1.00 85.06 133 VAL A CA 1
ATOM 1008 C C . VAL A 1 133 ? -4.268 -2.403 11.268 1.00 85.06 133 VAL A C 1
ATOM 1010 O O . VAL A 1 133 ? -5.318 -2.099 11.836 1.00 85.06 133 VAL A O 1
ATOM 1013 N N . LYS A 1 134 ? -3.558 -3.482 11.623 1.00 82.56 134 LYS A N 1
ATOM 1014 C CA . LYS A 1 134 ? -3.952 -4.362 12.731 1.00 82.56 134 LYS A CA 1
ATOM 1015 C C . LYS A 1 134 ? -3.796 -3.698 14.098 1.00 82.56 134 LYS A C 1
ATOM 1017 O O . LYS A 1 134 ? -4.709 -3.809 14.912 1.00 82.56 134 LYS A O 1
ATOM 1022 N N . TYR A 1 135 ? -2.647 -3.074 14.363 1.00 83.38 135 TYR A N 1
ATOM 1023 C CA . TYR A 1 135 ? -2.311 -2.552 15.695 1.00 83.38 135 TYR A CA 1
ATOM 1024 C C . TYR A 1 135 ? -2.744 -1.102 15.920 1.00 83.38 135 TYR A C 1
ATOM 1026 O O . TYR A 1 135 ? -2.977 -0.710 17.059 1.00 83.38 135 TYR A O 1
ATOM 1034 N N . ALA A 1 136 ? -2.877 -0.320 14.854 1.00 85.00 136 ALA A N 1
ATOM 1035 C CA . ALA A 1 136 ? -3.459 1.012 14.884 1.00 85.00 136 ALA A CA 1
ATOM 1036 C C . ALA A 1 136 ? -4.810 0.993 14.151 1.00 85.00 136 ALA A C 1
ATOM 1038 O O . ALA A 1 136 ? -5.675 0.181 14.469 1.00 85.00 136 ALA A O 1
ATOM 1039 N N . ASP A 1 137 ? -5.008 1.872 13.168 1.00 82.44 137 ASP A N 1
ATOM 1040 C CA . ASP A 1 137 ? -6.215 1.976 12.347 1.00 82.44 137 ASP A CA 1
ATOM 1041 C C . ASP A 1 137 ? -5.847 2.509 10.954 1.00 82.44 137 ASP A C 1
ATOM 1043 O O . ASP A 1 137 ? -4.802 3.148 10.777 1.00 82.44 137 ASP A O 1
ATOM 1047 N N . ASN A 1 138 ? -6.730 2.341 9.967 1.00 81.50 138 ASN A N 1
ATOM 1048 C CA . ASN A 1 138 ? -6.493 2.839 8.610 1.00 81.50 138 ASN A CA 1
ATOM 1049 C C . ASN A 1 138 ? -6.390 4.382 8.544 1.00 81.50 138 ASN A C 1
ATOM 1051 O O . ASN A 1 138 ? -5.709 4.921 7.676 1.00 81.50 138 ASN A O 1
ATOM 1055 N N . ILE A 1 139 ? -6.997 5.104 9.498 1.00 83.44 139 ILE A N 1
ATOM 1056 C CA . ILE A 1 139 ? -6.859 6.568 9.614 1.00 83.44 139 ILE A CA 1
ATOM 1057 C C . ILE A 1 139 ? -5.431 6.950 10.030 1.00 83.44 139 ILE A C 1
ATOM 1059 O O . ILE A 1 139 ? -4.838 7.837 9.422 1.00 83.44 139 ILE A O 1
ATOM 1063 N N . LEU A 1 140 ? -4.857 6.271 11.032 1.00 82.69 140 LEU A N 1
ATOM 1064 C CA . LEU A 1 140 ? -3.498 6.568 11.500 1.00 82.69 140 LEU A CA 1
ATOM 1065 C C . LEU A 1 140 ? -2.456 6.216 10.434 1.00 82.69 140 LEU A C 1
ATOM 1067 O O . LEU A 1 140 ? -1.500 6.963 10.251 1.00 82.69 140 LEU A O 1
ATOM 1071 N N . LYS A 1 141 ? -2.685 5.134 9.677 1.00 85.12 141 LYS A N 1
ATOM 1072 C CA . LYS A 1 141 ? -1.904 4.822 8.473 1.00 85.12 141 LYS A CA 1
ATOM 1073 C C . LYS A 1 141 ? -1.903 6.002 7.494 1.00 85.12 141 LYS A C 1
ATOM 1075 O O . LYS A 1 141 ? -0.839 6.373 7.013 1.00 85.12 141 LYS A O 1
ATOM 1080 N N . GLY A 1 142 ? -3.067 6.599 7.227 1.00 84.31 142 GLY A N 1
ATOM 1081 C CA . GLY A 1 142 ? -3.185 7.780 6.366 1.00 84.31 142 GLY A CA 1
ATOM 1082 C C . GLY A 1 142 ? -2.339 8.955 6.862 1.00 84.31 142 GLY A C 1
ATOM 1083 O O . GLY A 1 142 ? -1.537 9.487 6.105 1.00 84.31 142 GLY A O 1
ATOM 1084 N N . PHE A 1 143 ? -2.436 9.296 8.152 1.00 85.06 143 PHE A N 1
ATOM 1085 C CA . PHE A 1 143 ? -1.600 10.343 8.755 1.00 85.06 143 PHE A CA 1
ATOM 1086 C C . PHE A 1 143 ? -0.101 10.036 8.664 1.00 85.06 143 PHE A C 1
ATOM 1088 O O . PHE A 1 143 ? 0.678 10.925 8.332 1.00 85.06 143 PHE A O 1
ATOM 1095 N N . ALA A 1 144 ? 0.306 8.792 8.931 1.00 86.25 144 ALA A N 1
ATOM 1096 C CA . ALA A 1 144 ? 1.708 8.387 8.879 1.00 86.25 144 ALA A CA 1
ATOM 1097 C C . ALA A 1 144 ? 2.292 8.514 7.464 1.00 86.25 144 ALA A C 1
ATOM 1099 O O . ALA A 1 144 ? 3.392 9.038 7.303 1.00 86.25 144 ALA A O 1
ATOM 1100 N N . VAL A 1 145 ? 1.543 8.094 6.439 1.00 87.62 145 VAL A N 1
ATOM 1101 C CA . VAL A 1 145 ? 1.964 8.233 5.036 1.00 87.62 145 VAL A CA 1
ATOM 1102 C C . VAL A 1 145 ? 2.087 9.708 4.654 1.00 87.62 145 VAL A C 1
ATOM 1104 O O . VAL A 1 145 ? 3.113 10.111 4.116 1.00 87.62 145 VAL A O 1
ATOM 1107 N N . SER A 1 146 ? 1.097 10.537 4.988 1.00 85.81 146 SER A N 1
ATOM 1108 C CA . SER A 1 146 ? 1.142 11.976 4.705 1.00 85.81 146 SER A CA 1
ATOM 1109 C C . SER A 1 146 ? 2.315 12.682 5.395 1.00 85.81 146 SER A C 1
ATOM 1111 O O . SER A 1 146 ? 3.003 13.483 4.768 1.00 85.81 146 SER A O 1
ATOM 1113 N N . LEU A 1 147 ? 2.580 12.367 6.669 1.00 86.50 147 LEU A N 1
ATOM 1114 C CA . LEU A 1 147 ? 3.740 12.892 7.397 1.00 86.50 147 LEU A CA 1
ATOM 1115 C C . LEU A 1 147 ? 5.058 12.428 6.773 1.00 86.50 147 LEU A C 1
ATOM 1117 O O . LEU A 1 147 ? 5.988 13.225 6.677 1.00 86.50 147 LEU A O 1
ATOM 1121 N N . SER A 1 148 ? 5.128 11.176 6.310 1.00 87.38 148 SER A N 1
ATOM 1122 C CA . SER A 1 148 ? 6.297 10.667 5.591 1.00 87.38 148 SER A CA 1
ATOM 1123 C C . SER A 1 148 ? 6.558 11.474 4.323 1.00 87.38 148 SER A C 1
ATOM 1125 O O . SER A 1 148 ? 7.701 11.832 4.089 1.00 87.38 148 SER A O 1
ATOM 1127 N N . ILE A 1 149 ? 5.527 11.812 3.539 1.00 86.75 149 ILE A N 1
ATOM 1128 C CA . ILE A 1 149 ? 5.679 12.625 2.318 1.00 86.75 149 ILE A CA 1
ATOM 1129 C C . ILE A 1 149 ? 6.236 14.012 2.656 1.00 86.75 149 ILE A C 1
ATOM 1131 O O . ILE A 1 149 ? 7.188 14.465 2.020 1.00 86.75 149 ILE A O 1
ATOM 1135 N N . ILE A 1 150 ? 5.682 14.676 3.675 1.00 84.25 150 ILE A N 1
ATOM 1136 C CA . ILE A 1 150 ? 6.142 16.003 4.113 1.00 84.25 150 ILE A CA 1
ATOM 1137 C C . ILE A 1 150 ? 7.601 15.938 4.577 1.00 84.25 150 ILE A C 1
ATOM 1139 O O . ILE A 1 150 ? 8.421 16.751 4.154 1.00 84.25 150 ILE A O 1
ATOM 1143 N N . LEU A 1 151 ? 7.939 14.958 5.418 1.00 85.31 151 LEU A N 1
ATOM 1144 C CA . LEU A 1 151 ? 9.285 14.807 5.961 1.00 85.31 151 LEU A CA 1
ATOM 1145 C C . LEU A 1 151 ? 10.297 14.437 4.873 1.00 85.31 151 LEU A C 1
ATOM 1147 O O . LEU A 1 151 ? 11.377 15.015 4.836 1.00 85.31 151 LEU A O 1
ATOM 1151 N N . SER A 1 152 ? 9.942 13.530 3.960 1.00 86.19 152 SER A N 1
ATOM 1152 C CA . SER A 1 152 ? 10.761 13.201 2.792 1.00 86.19 152 SER A CA 1
ATOM 1153 C C . SER A 1 152 ? 11.001 14.431 1.923 1.00 86.19 152 SER A C 1
ATOM 1155 O O . SER A 1 152 ? 12.142 14.678 1.550 1.00 86.19 152 SER A O 1
ATOM 1157 N N . SER A 1 153 ? 9.971 15.245 1.672 1.00 79.94 153 SER A N 1
ATOM 1158 C CA . SER A 1 153 ? 10.103 16.495 0.908 1.00 79.94 153 SER A CA 1
ATOM 1159 C C . SER A 1 153 ? 11.035 17.490 1.609 1.00 79.94 153 SER A C 1
ATOM 1161 O O . SER A 1 153 ? 11.911 18.075 0.978 1.00 79.94 153 SER A O 1
ATOM 1163 N N . PHE A 1 154 ? 10.904 17.634 2.931 1.00 81.69 154 PHE A N 1
ATOM 1164 C CA . PHE A 1 154 ? 11.756 18.508 3.739 1.00 81.69 154 PHE A CA 1
ATOM 1165 C C . PHE A 1 154 ? 13.219 18.046 3.765 1.00 81.69 154 PHE A C 1
ATOM 1167 O O . PHE A 1 154 ? 14.124 18.856 3.579 1.00 81.69 154 PHE A O 1
ATOM 1174 N N . ILE A 1 155 ? 13.461 16.746 3.957 1.00 81.56 155 ILE A N 1
ATOM 1175 C CA . ILE A 1 155 ? 14.809 16.161 3.930 1.00 81.56 155 ILE A CA 1
ATOM 1176 C C . ILE A 1 155 ? 15.422 16.304 2.535 1.00 81.56 155 ILE A C 1
ATOM 1178 O O . ILE A 1 155 ? 16.599 16.636 2.431 1.00 81.56 155 ILE A O 1
ATOM 1182 N N . SER A 1 156 ? 14.644 16.095 1.469 1.00 78.81 156 SER A N 1
ATOM 1183 C CA . SER A 1 156 ? 15.134 16.261 0.096 1.00 78.81 156 SER A CA 1
ATOM 1184 C C . SER A 1 156 ? 15.579 17.700 -0.170 1.00 78.81 156 SER A C 1
ATOM 1186 O O . SER A 1 156 ? 16.640 17.910 -0.751 1.00 78.81 156 SER A O 1
ATOM 1188 N N . TRP A 1 157 ? 14.816 18.687 0.311 1.00 74.31 157 TRP A N 1
ATOM 1189 C CA . TRP A 1 157 ? 15.197 20.099 0.237 1.00 74.31 157 TRP A CA 1
ATOM 1190 C C . TRP A 1 157 ? 16.459 20.406 1.055 1.00 74.31 157 TRP A C 1
ATOM 1192 O O . TRP A 1 157 ? 17.398 21.002 0.536 1.00 74.31 157 TRP A O 1
ATOM 1202 N N . TRP A 1 158 ? 16.502 19.978 2.320 1.00 77.19 158 TRP A N 1
ATOM 1203 C CA . TRP A 1 158 ? 17.586 20.330 3.240 1.00 77.19 158 TRP A CA 1
ATOM 1204 C C . TRP A 1 158 ? 18.906 19.605 2.944 1.00 77.19 158 TRP A C 1
ATOM 1206 O O . TRP A 1 158 ? 19.977 20.176 3.125 1.00 77.19 158 TRP A O 1
ATOM 1216 N N . PHE A 1 159 ? 18.842 18.333 2.542 1.00 70.56 159 PHE A N 1
ATOM 1217 C CA . PHE A 1 159 ? 20.008 17.448 2.482 1.00 70.56 159 PHE A CA 1
ATOM 1218 C C . PHE A 1 159 ? 20.474 17.138 1.057 1.00 70.56 159 PHE A C 1
ATOM 1220 O O . PHE A 1 159 ? 21.677 17.033 0.838 1.00 70.56 159 PHE A O 1
ATOM 1227 N N . LEU A 1 160 ? 19.555 16.987 0.093 1.00 61.03 160 LEU A N 1
ATOM 1228 C CA . LEU A 1 160 ? 19.915 16.647 -1.290 1.00 61.03 160 LEU A CA 1
ATOM 1229 C C . LEU A 1 160 ? 20.067 17.869 -2.209 1.00 61.03 160 LEU A C 1
ATOM 1231 O O . LEU A 1 160 ? 20.669 17.727 -3.264 1.00 61.03 160 LEU A O 1
ATOM 1235 N N . ALA A 1 161 ? 19.553 19.050 -1.840 1.00 58.69 161 ALA A N 1
ATOM 1236 C CA . ALA A 1 161 ? 19.567 20.272 -2.666 1.00 58.69 161 ALA A CA 1
ATOM 1237 C C . ALA A 1 161 ? 18.991 20.121 -4.102 1.00 58.69 161 ALA A C 1
ATOM 1239 O O . ALA A 1 161 ? 19.088 21.047 -4.902 1.00 58.69 161 ALA A O 1
ATOM 1240 N N . ASP A 1 162 ? 18.338 18.995 -4.414 1.00 56.09 162 ASP A N 1
ATOM 1241 C CA . ASP A 1 162 ? 17.761 18.659 -5.728 1.00 56.09 162 ASP A CA 1
ATOM 1242 C C . ASP A 1 162 ? 16.395 19.327 -5.994 1.00 56.09 162 ASP A C 1
ATOM 1244 O O . ASP A 1 162 ? 15.829 19.189 -7.078 1.00 56.09 162 ASP A O 1
ATOM 1248 N N . PHE A 1 163 ? 15.822 20.031 -5.010 1.00 54.12 163 PHE A N 1
ATOM 1249 C CA . PHE A 1 163 ? 14.451 20.545 -5.078 1.00 54.12 163 PHE A CA 1
ATOM 1250 C C . PHE A 1 163 ? 14.371 22.011 -4.638 1.00 54.12 163 PHE A C 1
ATOM 1252 O O . PHE A 1 163 ? 14.588 22.327 -3.468 1.00 54.12 163 PHE A O 1
ATOM 1259 N N . THR A 1 164 ? 14.006 22.914 -5.551 1.00 53.91 164 THR A N 1
ATOM 1260 C CA . THR A 1 164 ? 13.562 24.271 -5.205 1.00 53.91 164 THR A CA 1
ATOM 1261 C C . THR A 1 164 ? 12.057 24.229 -4.914 1.00 53.91 164 THR A C 1
ATOM 1263 O O . THR A 1 164 ? 11.284 23.907 -5.821 1.00 53.91 164 THR A O 1
ATOM 1266 N N . PRO A 1 165 ? 11.605 24.497 -3.677 1.00 55.69 165 PRO A N 1
ATOM 1267 C CA . PRO A 1 165 ? 10.181 24.504 -3.358 1.00 55.69 165 PRO A CA 1
ATOM 1268 C C . PRO A 1 165 ? 9.446 25.561 -4.194 1.00 55.69 165 PRO A C 1
ATOM 1270 O O . PRO A 1 165 ? 9.931 26.676 -4.339 1.00 55.69 165 PRO A O 1
ATOM 1273 N N . SER A 1 166 ? 8.253 25.224 -4.693 1.00 56.09 166 SER A N 1
ATOM 1274 C CA . SER A 1 166 ? 7.404 26.034 -5.593 1.00 56.09 166 SER A CA 1
ATOM 1275 C C . SER A 1 166 ? 6.935 27.394 -5.054 1.00 56.09 166 SER A C 1
ATOM 1277 O O . SER A 1 166 ? 6.170 28.082 -5.725 1.00 56.09 166 SER A O 1
ATOM 1279 N N . LEU A 1 167 ? 7.332 27.771 -3.838 1.00 48.94 167 LEU A N 1
ATOM 1280 C CA . LEU A 1 167 ? 6.869 28.971 -3.134 1.00 48.94 167 LEU A CA 1
ATOM 1281 C C . LEU A 1 167 ? 7.971 30.021 -2.924 1.00 48.94 167 LEU A C 1
ATOM 1283 O O . LEU A 1 167 ? 7.874 30.818 -1.991 1.00 48.94 167 LEU A O 1
ATOM 1287 N N . TRP A 1 168 ? 8.978 30.043 -3.799 1.00 41.47 168 TRP A N 1
ATOM 1288 C CA . TRP A 1 168 ? 9.900 31.168 -3.971 1.00 41.47 168 TRP A CA 1
ATOM 1289 C C . TRP A 1 168 ? 10.123 31.453 -5.452 1.00 41.47 168 TRP A C 1
ATOM 1291 O O . TRP A 1 168 ? 10.364 30.481 -6.201 1.00 41.47 168 TRP A O 1
#

Foldseek 3Di:
DPPDDDDPVNVVVVVVLVVLLVLLPPDQDDPDDDPDPPDVVNVVVVVVVVVVVVVCVVVVQQVLLCVLAVDPDDLVVVVVVVVVVVVVVVVVVCVVPPVVVCVPQHPCPPPDPVNVVVVVVVVVVVVVLSVCCNVPNSSVVSVVVSVVSVVVSVCCVPPVVPDDDSPD

Radius of gyration: 19.96 Å; chains: 1; bounding box: 39×48×45 Å

InterPro domains:
  IPR007271 Nucleotide-sugar transporter [PF04142] (1-167)
  IPR007271 Nucleotide-sugar transporter [PTHR10231] (1-167)